Protein AF-A0A929QU30-F1 (afdb_monomer_lite)

Secondary structure (DSSP, 8-state):
-------------HHHHHHHHHHHHHHHHHHHHHHHHHHHHHHHHHHHHHHHHHHHHHHHHHHHHHHTT-HHHHHHHHHH-TTEEEEEEETTEEEEEETTS-EEEEE---

pLDDT: mean 82.34, std 14.05, range [35.5, 94.69]

Sequence (110 aa):
MKWISGHRHPKGSRGQVAMEALVGFLLFGAMMALYLPALHQAYQRLEDSQVASQEWRLFALMVEGWMRQDQDWLSQAKQAHPQILDFACQDQDCWIEFERGSHYHVQATD

Foldseek 3Di:
DDDDPPPDDPPPDPVNVVVVVVVVVVVVVVVCVVVVVVVVVVVVVVVVVVVVVVVVVLQVVLLVCVVVVPPVVNVVSCVVCVQWPDWDDDPQWTWTAGPVGDIDIDRNDD

Structure (mmCIF, N/CA/C/O backbone):
data_AF-A0A929QU30-F1
#
_entry.id   AF-A0A929QU30-F1
#
loop_
_atom_site.group_PDB
_atom_site.id
_atom_site.type_symbol
_atom_site.label_atom_id
_atom_site.label_alt_id
_atom_site.label_comp_id
_atom_site.label_asym_id
_atom_site.label_entity_id
_atom_site.label_seq_id
_atom_site.pdbx_PDB_ins_code
_atom_site.Cartn_x
_atom_site.Cartn_y
_atom_site.Cartn_z
_atom_site.occupancy
_atom_site.B_iso_or_equiv
_atom_site.auth_seq_id
_atom_site.auth_comp_id
_atom_site.auth_asym_id
_atom_site.auth_atom_id
_atom_site.pdbx_PDB_model_num
ATOM 1 N N . MET A 1 1 ? 67.233 -31.271 -42.247 1.00 43.16 1 MET A N 1
ATOM 2 C CA . MET A 1 1 ? 66.310 -30.990 -41.125 1.00 43.16 1 MET A CA 1
ATOM 3 C C . MET A 1 1 ? 66.455 -29.532 -40.719 1.00 43.16 1 MET A C 1
ATOM 5 O O . MET A 1 1 ? 67.532 -29.146 -40.287 1.00 43.16 1 MET A O 1
ATOM 9 N N . LYS A 1 2 ? 65.412 -28.715 -40.895 1.00 35.50 2 LYS A N 1
ATOM 10 C CA . LYS A 1 2 ? 65.356 -27.346 -40.367 1.00 35.50 2 LYS A CA 1
ATOM 11 C C . LYS A 1 2 ? 63.937 -27.122 -39.850 1.00 35.50 2 LYS A C 1
ATOM 13 O O . LYS A 1 2 ? 63.008 -26.973 -40.634 1.00 35.50 2 LYS A O 1
ATOM 18 N N . TRP A 1 3 ? 63.779 -27.201 -38.534 1.00 44.22 3 TRP A N 1
ATOM 19 C CA . TRP A 1 3 ? 62.544 -26.837 -37.852 1.00 44.22 3 TRP A CA 1
ATOM 20 C C . TRP A 1 3 ? 62.460 -25.312 -37.831 1.00 44.22 3 TRP A C 1
ATOM 22 O O . TRP A 1 3 ? 63.294 -24.661 -37.207 1.00 44.22 3 TRP A O 1
ATOM 32 N N . ILE A 1 4 ? 61.480 -24.737 -38.529 1.00 50.28 4 ILE A N 1
ATOM 33 C CA . ILE A 1 4 ? 61.107 -23.330 -38.356 1.00 50.28 4 ILE A CA 1
ATOM 34 C C . ILE A 1 4 ? 59.799 -23.330 -37.574 1.00 50.28 4 ILE A C 1
ATOM 36 O O . ILE A 1 4 ? 58.706 -23.390 -38.132 1.00 50.28 4 ILE A O 1
ATOM 40 N N . SER A 1 5 ? 59.941 -23.303 -36.250 1.00 52.59 5 SER A N 1
ATOM 41 C CA . SER A 1 5 ? 58.872 -22.950 -35.322 1.00 52.59 5 SER A CA 1
ATOM 42 C C . SER A 1 5 ? 58.577 -21.457 -35.477 1.00 52.59 5 SER A C 1
ATOM 44 O O . SER A 1 5 ? 59.153 -20.613 -34.792 1.00 52.59 5 SER A O 1
ATOM 46 N N . GLY A 1 6 ? 57.6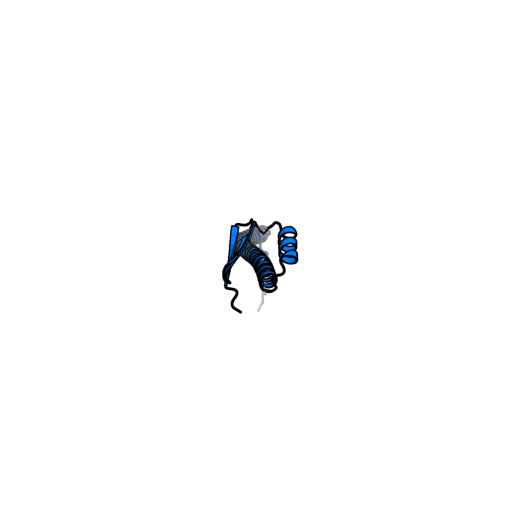99 -21.125 -36.418 1.00 41.72 6 GLY A N 1
ATOM 47 C CA . GLY A 1 6 ? 57.054 -19.822 -36.478 1.00 41.72 6 GLY A CA 1
ATOM 48 C C . GLY A 1 6 ? 55.810 -19.836 -35.600 1.00 41.72 6 GLY A C 1
ATOM 49 O O . GLY A 1 6 ? 54.718 -20.114 -36.092 1.00 41.72 6 GLY A O 1
ATOM 50 N N . HIS A 1 7 ? 55.965 -19.537 -34.308 1.00 49.47 7 HIS A N 1
ATOM 51 C CA . HIS A 1 7 ? 54.835 -19.168 -33.458 1.00 49.47 7 HIS A CA 1
ATOM 52 C C . HIS A 1 7 ? 54.168 -17.925 -34.060 1.00 49.47 7 HIS A C 1
ATOM 54 O O . HIS A 1 7 ? 54.679 -16.809 -33.964 1.00 49.47 7 HIS A O 1
ATOM 60 N N . ARG A 1 8 ? 53.019 -18.120 -34.715 1.00 49.12 8 ARG A N 1
ATOM 61 C CA . ARG A 1 8 ? 52.118 -17.026 -35.075 1.00 49.12 8 ARG A CA 1
ATOM 62 C C . ARG A 1 8 ? 51.562 -16.434 -33.784 1.00 49.12 8 ARG A C 1
ATOM 64 O O . ARG A 1 8 ? 50.638 -16.988 -33.201 1.00 49.12 8 ARG A O 1
ATOM 71 N N . HIS A 1 9 ? 52.091 -15.291 -33.369 1.00 54.94 9 HIS A N 1
ATOM 72 C CA . HIS A 1 9 ? 51.307 -14.344 -32.587 1.00 54.94 9 HIS A CA 1
ATOM 73 C C . HIS A 1 9 ? 50.325 -13.658 -33.546 1.00 54.94 9 HIS A C 1
ATOM 75 O O . HIS A 1 9 ? 50.788 -12.951 -34.448 1.00 54.94 9 HIS A O 1
ATOM 81 N N . PRO A 1 10 ? 48.997 -13.808 -33.397 1.00 50.53 10 PRO A N 1
ATOM 82 C CA . PRO A 1 10 ? 48.088 -12.914 -34.083 1.00 50.53 10 PRO A CA 1
ATOM 83 C C . PRO A 1 10 ? 48.182 -11.563 -33.367 1.00 50.53 10 PRO A C 1
ATOM 85 O O . PRO A 1 10 ? 47.591 -11.347 -32.313 1.00 50.53 10 PRO A O 1
ATOM 88 N N . LYS A 1 11 ? 48.971 -10.641 -33.923 1.00 51.09 11 LYS A N 1
ATOM 89 C CA . LYS A 1 11 ? 48.807 -9.215 -33.635 1.00 51.09 11 LYS A CA 1
ATOM 90 C C . LYS A 1 11 ? 47.514 -8.789 -34.324 1.00 51.09 11 LYS A C 1
ATOM 92 O O . LYS A 1 11 ? 47.546 -8.384 -35.483 1.00 51.09 11 LYS A O 1
ATOM 97 N N . GLY A 1 12 ? 46.384 -8.937 -33.633 1.00 53.50 12 GLY A N 1
ATOM 98 C CA . GLY A 1 12 ? 45.148 -8.267 -34.028 1.00 53.50 12 GLY A CA 1
ATOM 99 C C . GLY A 1 12 ? 45.459 -6.784 -34.210 1.00 53.50 12 GLY A C 1
ATOM 100 O O . GLY A 1 12 ? 46.092 -6.167 -33.348 1.00 53.50 12 GLY A O 1
ATOM 101 N N . SER A 1 13 ? 45.131 -6.228 -35.377 1.00 64.06 13 SER A N 1
ATOM 102 C CA . SER A 1 13 ? 45.407 -4.818 -35.648 1.00 64.06 13 SER A CA 1
ATOM 103 C C . SER A 1 13 ? 44.672 -3.961 -34.610 1.00 64.06 13 SER A C 1
ATOM 105 O O . SER A 1 13 ? 43.602 -4.344 -34.138 1.00 64.06 13 SER A O 1
ATOM 107 N N . ARG A 1 14 ? 45.213 -2.795 -34.231 1.00 61.25 14 ARG A N 1
ATOM 108 C CA . ARG A 1 14 ? 44.554 -1.885 -33.269 1.00 61.25 14 ARG A CA 1
ATOM 109 C C . ARG A 1 14 ? 43.082 -1.601 -33.623 1.00 61.25 14 ARG A C 1
ATOM 111 O O . ARG A 1 14 ? 42.278 -1.411 -32.719 1.00 61.25 14 ARG A O 1
ATOM 118 N N . GLY A 1 15 ? 42.730 -1.620 -34.912 1.00 63.66 15 GLY A N 1
ATOM 119 C CA . GLY A 1 15 ? 41.349 -1.481 -35.382 1.00 63.66 15 GLY A CA 1
ATOM 120 C C . GLY A 1 15 ? 40.455 -2.683 -35.061 1.00 63.66 15 GLY A C 1
ATOM 121 O O . GLY A 1 15 ? 39.281 -2.504 -34.768 1.00 63.66 15 GLY A O 1
ATOM 122 N N . GLN A 1 16 ? 41.010 -3.893 -35.037 1.00 70.69 16 GLN A N 1
ATOM 123 C CA . GLN A 1 16 ? 40.286 -5.117 -34.693 1.00 70.69 16 GLN A CA 1
ATOM 124 C C . GLN A 1 16 ? 39.968 -5.175 -33.192 1.00 70.69 16 GLN A C 1
ATOM 126 O O . GLN A 1 16 ? 38.837 -5.463 -32.821 1.00 70.69 16 GLN A O 1
ATOM 131 N N . VAL A 1 17 ? 40.920 -4.769 -32.343 1.00 74.38 17 VAL A N 1
ATOM 132 C CA . VAL A 1 17 ? 40.708 -4.633 -30.888 1.00 74.38 17 VAL A CA 1
ATOM 133 C C . VAL A 1 17 ? 39.678 -3.541 -30.574 1.00 74.38 17 VAL A C 1
ATOM 135 O O . VAL A 1 17 ? 38.808 -3.730 -29.728 1.00 74.38 17 VAL A O 1
ATOM 138 N N . ALA A 1 18 ? 39.741 -2.401 -31.273 1.00 77.00 18 ALA A N 1
ATOM 139 C CA . ALA A 1 18 ? 38.761 -1.328 -31.113 1.00 77.00 18 ALA A CA 1
ATOM 140 C C . ALA A 1 18 ? 37.352 -1.773 -31.533 1.00 77.00 18 ALA A C 1
ATOM 142 O O . ALA A 1 18 ? 36.380 -1.437 -30.862 1.00 77.00 18 ALA A O 1
ATOM 143 N N . MET A 1 19 ? 37.241 -2.557 -32.609 1.00 81.00 19 MET A N 1
ATOM 144 C CA . MET A 1 19 ? 35.963 -3.081 -33.084 1.00 81.00 19 MET A CA 1
ATOM 145 C C . MET A 1 19 ? 35.389 -4.145 -32.141 1.00 81.00 19 MET A C 1
ATOM 147 O O . MET A 1 19 ? 34.205 -4.083 -31.826 1.00 81.00 19 MET A O 1
ATOM 151 N N . GLU A 1 20 ? 36.213 -5.056 -31.618 1.00 78.75 20 GLU A N 1
ATOM 152 C CA . GLU A 1 20 ? 35.799 -6.022 -30.589 1.00 78.75 20 GLU A CA 1
ATOM 153 C C . GLU A 1 20 ? 35.307 -5.331 -29.312 1.00 78.75 20 GLU A C 1
ATOM 155 O O . GLU A 1 20 ? 34.267 -5.708 -28.775 1.00 78.75 20 GLU A O 1
ATOM 160 N N . ALA A 1 21 ? 35.990 -4.276 -28.857 1.00 84.19 21 ALA A N 1
ATOM 161 C CA . ALA A 1 21 ? 35.557 -3.500 -27.695 1.00 84.19 21 ALA A CA 1
ATOM 162 C C . ALA A 1 21 ? 34.213 -2.790 -27.934 1.00 84.19 21 ALA A C 1
ATOM 164 O O . ALA A 1 21 ? 33.366 -2.754 -27.043 1.00 84.19 21 ALA A O 1
ATOM 165 N N . LEU A 1 22 ? 33.991 -2.261 -29.141 1.00 88.44 22 LEU A N 1
ATOM 166 C CA . LEU A 1 22 ? 32.746 -1.586 -29.520 1.00 88.44 22 LEU A CA 1
ATOM 167 C C . LEU A 1 22 ? 31.576 -2.574 -29.592 1.00 88.44 22 LEU A C 1
ATOM 169 O O . LEU A 1 22 ? 30.507 -2.308 -29.049 1.00 88.44 22 LEU A O 1
ATOM 173 N N . VAL A 1 23 ? 31.798 -3.743 -30.196 1.00 88.12 23 VAL A N 1
ATOM 174 C CA . VAL A 1 23 ? 30.815 -4.835 -30.230 1.00 88.12 23 VAL A CA 1
ATOM 175 C C . VAL A 1 23 ? 30.513 -5.327 -28.813 1.00 88.12 23 VAL A C 1
ATOM 177 O O . VAL A 1 23 ? 29.346 -5.470 -28.457 1.00 88.12 23 VAL A O 1
ATOM 180 N N . GLY A 1 24 ? 31.537 -5.512 -27.974 1.00 84.44 24 GLY A N 1
ATOM 181 C CA . GLY A 1 24 ? 31.370 -5.886 -26.570 1.00 84.44 24 GLY A CA 1
ATOM 182 C C . GLY A 1 24 ? 30.572 -4.853 -25.769 1.00 84.44 24 GLY A C 1
ATOM 183 O O . GLY A 1 24 ? 29.671 -5.224 -25.021 1.00 84.44 24 GLY A O 1
ATOM 184 N N . PHE A 1 25 ? 30.834 -3.560 -25.974 1.00 89.12 25 PHE A N 1
ATOM 185 C CA . PHE A 1 25 ? 30.092 -2.477 -25.327 1.00 89.12 25 PHE A CA 1
ATOM 186 C C . PHE A 1 25 ? 28.624 -2.435 -25.769 1.00 89.12 25 PHE A C 1
ATOM 188 O O . PHE A 1 25 ? 27.737 -2.282 -24.932 1.00 89.12 25 PHE A O 1
ATOM 195 N N . LEU A 1 26 ? 28.351 -2.624 -27.063 1.00 89.31 26 LEU A N 1
ATOM 196 C CA . LEU A 1 26 ? 26.985 -2.674 -27.591 1.00 89.31 26 LEU A CA 1
ATOM 197 C C . LEU A 1 26 ? 26.210 -3.883 -27.058 1.00 89.31 26 LEU A C 1
ATOM 199 O O . LEU A 1 26 ? 25.059 -3.735 -26.654 1.00 89.31 26 LEU A O 1
ATOM 203 N N . LEU A 1 27 ? 26.840 -5.060 -27.005 1.00 88.12 27 LEU A N 1
ATOM 204 C CA . LEU A 1 27 ? 26.231 -6.265 -26.437 1.00 88.12 27 LEU A CA 1
ATOM 205 C C . LEU A 1 27 ? 25.959 -6.102 -24.939 1.00 88.12 27 LEU A C 1
ATOM 207 O O . LEU A 1 27 ? 24.871 -6.434 -24.476 1.00 88.12 27 LEU A O 1
ATOM 211 N N . PHE A 1 28 ? 26.908 -5.539 -24.191 1.00 85.88 28 PHE A N 1
ATOM 212 C CA . PHE A 1 28 ? 26.726 -5.254 -22.771 1.00 85.88 28 PHE A CA 1
ATOM 213 C C . PHE A 1 28 ? 25.605 -4.233 -22.532 1.00 85.88 28 PHE A C 1
ATOM 215 O O . PHE A 1 28 ? 24.738 -4.455 -21.688 1.00 85.88 28 PHE A O 1
ATOM 222 N N . GLY A 1 29 ? 25.570 -3.152 -23.315 1.00 86.69 29 GLY A N 1
ATOM 223 C CA . GLY A 1 29 ? 24.499 -2.159 -23.272 1.00 86.69 29 GLY A CA 1
ATOM 224 C C . GLY A 1 29 ? 23.131 -2.767 -23.582 1.00 86.69 29 GLY A C 1
ATOM 225 O O . GLY A 1 29 ? 22.172 -2.500 -22.864 1.00 86.69 29 GLY A O 1
ATOM 226 N N . ALA A 1 30 ? 23.046 -3.647 -24.584 1.00 84.75 30 ALA A N 1
ATOM 227 C CA . ALA A 1 30 ? 21.818 -4.365 -24.921 1.00 84.75 30 ALA A CA 1
ATOM 228 C C . ALA A 1 30 ? 21.373 -5.318 -23.798 1.00 84.75 30 ALA A C 1
ATOM 230 O O . ALA A 1 30 ? 20.195 -5.345 -23.445 1.00 84.75 30 ALA A O 1
ATOM 231 N N . MET A 1 31 ? 22.304 -6.055 -23.184 1.00 84.88 31 MET A N 1
ATOM 232 C CA . MET A 1 31 ? 22.003 -6.909 -22.030 1.00 84.88 31 MET A CA 1
ATOM 233 C C . MET A 1 31 ? 21.492 -6.095 -20.839 1.00 84.88 31 MET A C 1
ATOM 235 O O . MET A 1 31 ? 20.494 -6.467 -20.227 1.00 84.88 31 MET A O 1
ATOM 239 N N . MET A 1 32 ? 22.134 -4.967 -20.529 1.00 84.88 32 MET A N 1
ATOM 240 C CA . MET A 1 32 ? 21.690 -4.075 -19.457 1.00 84.88 32 MET A CA 1
ATOM 241 C C . MET A 1 32 ? 20.321 -3.465 -19.757 1.00 84.88 32 MET A C 1
ATOM 243 O O . MET A 1 32 ? 19.470 -3.451 -18.873 1.00 84.88 32 MET A O 1
ATOM 247 N N . ALA A 1 33 ? 20.066 -3.039 -20.997 1.00 82.44 33 ALA A N 1
ATOM 248 C CA . ALA A 1 33 ? 18.774 -2.491 -21.408 1.00 82.44 33 ALA A CA 1
ATOM 249 C C . ALA A 1 33 ? 17.619 -3.496 -21.259 1.00 82.44 33 ALA A C 1
ATOM 251 O O . ALA A 1 33 ? 16.494 -3.089 -20.988 1.00 82.44 33 ALA A O 1
ATOM 252 N N . LEU A 1 34 ? 17.891 -4.797 -21.397 1.00 79.88 34 LEU A N 1
ATOM 253 C CA . LEU A 1 34 ? 16.903 -5.856 -21.174 1.00 79.88 34 LEU A CA 1
ATOM 254 C C . LEU A 1 34 ? 16.769 -6.236 -19.691 1.00 79.88 34 LEU A C 1
ATOM 256 O O . LEU A 1 34 ? 15.671 -6.534 -19.227 1.00 79.88 34 LEU A O 1
ATOM 260 N N . TYR A 1 35 ? 17.870 -6.222 -18.937 1.00 78.88 35 TYR A N 1
ATOM 261 C CA . TYR A 1 35 ? 17.895 -6.684 -17.547 1.00 78.88 35 TYR A CA 1
ATOM 262 C C . TYR A 1 35 ? 17.407 -5.630 -16.542 1.00 78.88 35 TYR A C 1
ATOM 264 O O . TYR A 1 35 ? 16.671 -5.951 -15.610 1.00 78.88 35 TYR A O 1
ATOM 272 N N . LEU A 1 36 ? 17.775 -4.362 -16.742 1.00 80.12 36 LEU A N 1
ATOM 273 C CA . LEU A 1 36 ? 17.385 -3.243 -15.879 1.00 80.12 36 LEU A CA 1
ATOM 274 C C . LEU A 1 36 ? 15.865 -3.098 -15.696 1.00 80.12 36 LEU A C 1
ATOM 276 O O . LEU A 1 36 ? 15.443 -2.990 -14.546 1.00 80.12 36 LEU A O 1
ATOM 280 N N . PRO A 1 37 ? 15.020 -3.125 -16.747 1.00 80.69 37 PRO A N 1
ATOM 281 C CA . PRO A 1 37 ? 13.575 -3.008 -16.560 1.00 80.69 37 PRO A CA 1
ATOM 282 C C . PRO A 1 37 ? 12.985 -4.191 -15.785 1.00 80.69 37 PRO A C 1
ATOM 284 O O . PRO A 1 37 ? 12.114 -3.983 -14.945 1.00 80.69 37 PRO A O 1
ATOM 287 N N . ALA A 1 38 ? 13.482 -5.415 -15.995 1.00 77.38 38 ALA A N 1
ATOM 288 C CA . ALA A 1 38 ? 13.039 -6.582 -15.228 1.00 77.38 38 ALA A CA 1
ATOM 289 C C . ALA A 1 38 ? 13.420 -6.466 -13.742 1.00 77.38 38 ALA A C 1
ATOM 291 O O . ALA A 1 38 ? 12.614 -6.770 -12.862 1.00 77.38 38 ALA A O 1
ATOM 292 N N . LEU A 1 39 ? 14.629 -5.974 -13.457 1.00 77.94 39 LEU A N 1
ATOM 293 C CA . LEU A 1 39 ? 15.092 -5.742 -12.092 1.00 77.94 39 LEU A CA 1
ATOM 294 C C . LEU A 1 39 ? 14.318 -4.603 -11.416 1.00 77.94 39 LEU A C 1
ATOM 296 O O . LEU A 1 39 ? 13.955 -4.719 -10.249 1.00 77.94 39 LEU A O 1
ATOM 300 N N . HIS A 1 40 ? 13.999 -3.541 -12.157 1.00 83.69 40 HIS A N 1
ATOM 301 C CA . HIS A 1 40 ? 13.172 -2.444 -11.665 1.00 83.69 40 HIS A CA 1
ATOM 302 C C . HIS A 1 40 ? 11.754 -2.910 -11.318 1.00 83.69 40 HIS A C 1
ATOM 304 O O . HIS A 1 40 ? 11.265 -2.612 -10.235 1.00 83.69 40 HIS A O 1
ATOM 310 N N . GLN A 1 41 ? 11.127 -3.718 -12.177 1.00 82.62 41 GLN A N 1
ATOM 311 C CA . GLN A 1 41 ? 9.815 -4.307 -11.892 1.00 82.62 41 GLN A CA 1
ATOM 312 C C . GLN A 1 41 ? 9.844 -5.220 -10.664 1.00 82.62 41 GLN A C 1
ATOM 314 O O . GLN A 1 41 ? 8.921 -5.194 -9.853 1.00 82.62 41 GLN A O 1
ATOM 319 N N . ALA A 1 42 ? 10.890 -6.036 -10.512 1.00 80.19 42 ALA A N 1
ATOM 320 C CA . ALA A 1 42 ? 11.045 -6.887 -9.337 1.00 80.19 42 ALA A CA 1
ATOM 321 C C . ALA A 1 42 ? 11.188 -6.053 -8.056 1.00 80.19 42 ALA A C 1
ATOM 323 O O . ALA A 1 42 ? 10.574 -6.383 -7.045 1.00 80.19 42 ALA A O 1
ATOM 324 N N . TYR A 1 43 ? 11.948 -4.957 -8.118 1.00 84.31 43 TYR A N 1
ATOM 325 C CA . TYR A 1 43 ? 12.102 -4.029 -7.004 1.00 84.31 43 TYR A CA 1
ATOM 326 C C . TYR A 1 43 ? 10.778 -3.352 -6.636 1.00 84.31 43 TYR A C 1
ATOM 328 O O . TYR A 1 43 ? 10.388 -3.394 -5.475 1.00 84.31 43 TYR A O 1
ATOM 336 N N . GLN A 1 44 ? 10.047 -2.826 -7.624 1.00 82.62 44 GLN A N 1
ATOM 337 C CA . GLN A 1 44 ? 8.728 -2.215 -7.416 1.00 82.62 44 GLN A CA 1
ATOM 338 C C . GLN A 1 44 ? 7.747 -3.184 -6.753 1.00 82.62 44 GLN A C 1
ATOM 340 O O . GLN A 1 44 ? 7.116 -2.840 -5.762 1.00 82.62 44 GLN A O 1
ATOM 345 N N . ARG A 1 45 ? 7.679 -4.434 -7.230 1.00 80.50 45 ARG A N 1
ATOM 346 C CA . ARG A 1 45 ? 6.836 -5.466 -6.603 1.00 80.50 45 ARG A CA 1
ATOM 347 C C . ARG A 1 45 ? 7.223 -5.731 -5.153 1.00 80.50 45 ARG A C 1
ATOM 349 O O . ARG A 1 45 ? 6.355 -6.011 -4.330 1.00 80.50 45 ARG A O 1
ATOM 356 N N . LEU A 1 46 ? 8.518 -5.689 -4.848 1.00 85.25 46 LEU A N 1
ATOM 357 C CA . LEU A 1 46 ? 9.010 -5.894 -3.493 1.00 85.25 46 LEU A CA 1
ATOM 358 C C . LEU A 1 46 ? 8.609 -4.726 -2.587 1.00 85.25 46 LEU A C 1
ATOM 360 O O . LEU A 1 46 ? 8.120 -4.952 -1.485 1.00 85.25 46 LEU A O 1
ATOM 364 N N . GLU A 1 47 ? 8.768 -3.496 -3.063 1.00 86.62 47 GLU A N 1
ATOM 365 C CA . GLU A 1 47 ? 8.356 -2.284 -2.355 1.00 86.62 47 GLU A CA 1
ATOM 366 C C . GLU A 1 47 ? 6.841 -2.275 -2.104 1.00 86.62 47 GLU A C 1
ATOM 368 O O . GLU A 1 47 ? 6.409 -2.124 -0.961 1.00 86.62 47 GLU A O 1
ATOM 373 N N . ASP A 1 48 ? 6.036 -2.595 -3.120 1.00 87.44 48 ASP A N 1
ATOM 374 C CA . ASP A 1 48 ? 4.586 -2.750 -2.981 1.00 87.44 48 ASP A CA 1
ATOM 375 C C . ASP A 1 48 ? 4.209 -3.822 -1.955 1.00 87.44 48 ASP A C 1
ATOM 377 O O . ASP A 1 48 ? 3.296 -3.620 -1.152 1.00 87.44 48 ASP A O 1
ATOM 381 N N . SER A 1 49 ? 4.932 -4.947 -1.938 1.00 84.69 49 SER A N 1
ATOM 382 C CA . SER A 1 49 ? 4.709 -6.009 -0.953 1.00 84.69 49 SER A CA 1
ATOM 383 C C . SER A 1 49 ? 5.068 -5.579 0.471 1.00 84.69 49 SER A C 1
ATOM 385 O O . SER A 1 49 ? 4.390 -5.974 1.419 1.00 84.69 49 SER A O 1
ATOM 387 N N . GLN A 1 50 ? 6.098 -4.743 0.637 1.00 89.12 50 GLN A N 1
ATOM 388 C CA . GLN A 1 50 ? 6.473 -4.204 1.942 1.00 89.12 50 GLN A CA 1
ATOM 389 C C . GLN A 1 50 ? 5.418 -3.229 2.456 1.00 89.12 50 GLN A C 1
ATOM 391 O O . GLN A 1 50 ? 5.029 -3.326 3.618 1.00 89.12 50 GLN A O 1
ATOM 396 N N . VAL A 1 51 ? 4.917 -2.340 1.595 1.00 90.00 51 VAL A N 1
ATOM 397 C CA . VAL A 1 51 ? 3.829 -1.415 1.941 1.00 90.00 51 VAL A CA 1
ATOM 398 C C . VAL A 1 51 ? 2.573 -2.195 2.321 1.00 90.00 51 VAL A C 1
ATOM 400 O O . VAL A 1 51 ? 2.034 -1.986 3.405 1.00 90.00 51 VAL A O 1
ATOM 403 N N . ALA A 1 52 ? 2.163 -3.166 1.500 1.00 88.75 52 ALA A N 1
ATOM 404 C CA . ALA A 1 52 ? 1.013 -4.016 1.802 1.00 88.75 52 ALA A CA 1
ATOM 405 C C . ALA A 1 52 ? 1.193 -4.779 3.127 1.00 88.75 52 ALA A C 1
ATOM 407 O O . ALA A 1 52 ? 0.261 -4.883 3.918 1.00 88.75 52 ALA A O 1
ATOM 408 N N . SER A 1 53 ? 2.400 -5.275 3.419 1.00 89.94 53 SER A N 1
ATOM 409 C CA . SER A 1 53 ? 2.693 -5.931 4.697 1.00 89.94 53 SER A CA 1
ATOM 410 C C . SER A 1 53 ? 2.566 -4.983 5.893 1.00 89.94 53 SER A C 1
ATOM 412 O O . SER A 1 53 ? 2.125 -5.420 6.958 1.00 89.94 53 SER A O 1
ATOM 414 N N . GLN A 1 54 ? 2.960 -3.716 5.751 1.00 91.00 54 GLN A N 1
ATOM 415 C CA . GLN A 1 54 ? 2.807 -2.712 6.805 1.00 91.00 54 GLN A CA 1
ATOM 416 C C . GLN A 1 54 ? 1.334 -2.344 7.016 1.00 91.00 54 GLN A C 1
ATOM 418 O O . GLN A 1 54 ? 0.889 -2.292 8.162 1.00 91.00 54 GLN A O 1
ATOM 423 N N . GLU A 1 55 ? 0.577 -2.160 5.932 1.00 93.38 55 GLU A N 1
ATOM 424 C CA . GLU A 1 55 ? -0.872 -1.920 5.967 1.00 93.38 55 GLU A CA 1
ATOM 425 C C . GLU A 1 55 ? -1.609 -3.076 6.662 1.00 93.38 55 GLU A C 1
ATOM 427 O O . GLU A 1 55 ? -2.374 -2.845 7.597 1.00 93.38 55 GLU A O 1
ATOM 432 N N . TRP A 1 56 ? -1.301 -4.325 6.296 1.00 92.00 56 TRP A N 1
ATOM 433 C CA . TRP A 1 56 ? -1.856 -5.518 6.943 1.00 92.00 56 TRP A CA 1
ATOM 434 C C . TRP A 1 56 ? -1.532 -5.594 8.432 1.00 92.00 56 TRP A C 1
ATOM 436 O O . TRP A 1 56 ? -2.389 -5.945 9.242 1.00 92.00 56 TRP A O 1
ATOM 446 N N . ARG A 1 57 ? -0.295 -5.262 8.813 1.00 92.25 57 ARG A N 1
ATOM 447 C CA . ARG A 1 57 ? 0.111 -5.259 10.219 1.00 92.25 57 ARG A CA 1
ATOM 448 C C . ARG A 1 57 ? -0.646 -4.202 11.015 1.00 92.25 57 ARG A C 1
ATOM 450 O O . ARG A 1 57 ? -1.044 -4.472 12.144 1.00 92.25 57 ARG A O 1
ATOM 457 N N . LEU A 1 58 ? -0.842 -3.019 10.440 1.00 93.12 58 LEU A N 1
ATOM 458 C CA . LEU A 1 58 ? -1.630 -1.969 11.071 1.00 93.12 58 LEU A CA 1
ATOM 459 C C . LEU A 1 58 ? -3.093 -2.388 11.206 1.00 93.12 58 LEU A C 1
ATOM 461 O O . LEU A 1 58 ? -3.672 -2.220 12.273 1.00 93.12 58 LEU A O 1
ATOM 465 N N . PHE A 1 59 ? -3.662 -2.997 10.168 1.00 94.56 59 PHE A N 1
ATOM 466 C CA . PHE A 1 59 ? -5.023 -3.506 10.219 1.00 94.56 59 PHE A CA 1
ATOM 467 C C . PHE A 1 59 ? -5.207 -4.547 11.325 1.00 94.56 59 PHE A C 1
ATOM 469 O O . PHE A 1 59 ? -6.129 -4.425 12.125 1.00 94.56 59 PHE A O 1
ATOM 476 N N . ALA A 1 60 ? -4.289 -5.510 11.439 1.00 92.44 60 ALA A N 1
ATOM 477 C CA . ALA A 1 60 ? -4.314 -6.500 12.512 1.00 92.44 60 ALA A CA 1
ATOM 478 C C . ALA A 1 60 ? -4.282 -5.844 13.904 1.00 92.44 60 ALA A C 1
ATOM 480 O O . ALA A 1 60 ? -5.066 -6.217 14.773 1.00 92.44 60 ALA A O 1
ATOM 481 N N . LEU A 1 61 ? -3.442 -4.821 14.103 1.00 92.44 61 LEU A N 1
ATOM 482 C CA . LEU A 1 61 ? -3.403 -4.062 15.357 1.00 92.44 61 LEU A CA 1
ATOM 483 C C . LEU A 1 61 ? -4.733 -3.345 15.639 1.00 92.44 61 LEU A C 1
ATOM 485 O O . LEU A 1 61 ? -5.200 -3.363 16.775 1.00 92.44 61 LEU A O 1
ATOM 489 N N . MET A 1 62 ? -5.351 -2.738 14.622 1.00 93.44 62 MET A N 1
ATOM 490 C CA . MET A 1 62 ? -6.660 -2.086 14.752 1.00 93.44 62 MET A CA 1
ATOM 491 C C . MET A 1 62 ? -7.750 -3.094 15.138 1.00 93.44 62 MET A C 1
ATOM 493 O O . MET A 1 62 ? -8.528 -2.841 16.055 1.00 93.44 62 MET A O 1
ATOM 497 N N . VAL A 1 63 ? -7.774 -4.268 14.503 1.00 92.56 63 VAL A N 1
ATOM 498 C CA . VAL A 1 63 ? -8.717 -5.344 14.842 1.00 92.56 63 VAL A CA 1
ATOM 499 C C . VAL A 1 63 ? -8.486 -5.849 16.267 1.00 92.56 63 VAL A C 1
ATOM 501 O O . VAL A 1 63 ? -9.443 -5.963 17.027 1.00 92.56 63 VAL A O 1
ATOM 504 N N . GLU A 1 64 ? -7.237 -6.073 16.684 1.00 91.25 64 GLU A N 1
ATOM 505 C CA . GLU A 1 64 ? -6.921 -6.450 18.069 1.00 91.25 64 GLU A CA 1
ATOM 506 C C . GLU A 1 64 ? -7.390 -5.397 19.084 1.00 91.25 64 GLU A C 1
ATOM 508 O O . GLU A 1 64 ? -7.932 -5.748 20.134 1.00 91.25 64 GLU A O 1
ATOM 513 N N . GLY A 1 65 ? -7.194 -4.109 18.786 1.00 90.56 65 GLY A N 1
ATOM 514 C CA . GLY A 1 65 ? -7.682 -3.009 19.619 1.00 90.56 65 GLY A CA 1
ATOM 515 C C . GLY A 1 65 ? -9.206 -3.004 19.740 1.00 90.56 65 GLY A C 1
ATOM 516 O O . GLY A 1 65 ? -9.740 -2.833 20.837 1.00 90.56 65 GLY A O 1
ATOM 517 N N . TRP A 1 66 ? -9.904 -3.281 18.636 1.00 90.81 66 TRP A N 1
ATOM 518 C CA . TRP A 1 66 ? -11.357 -3.440 18.625 1.00 90.81 66 TRP A CA 1
ATOM 519 C C . TRP A 1 66 ? -11.821 -4.656 19.431 1.00 90.81 66 TRP A C 1
ATOM 521 O O . TRP A 1 66 ? -12.726 -4.518 20.254 1.00 90.81 66 TRP A O 1
ATOM 531 N N . MET A 1 67 ? -11.164 -5.811 19.289 1.00 89.06 67 MET A N 1
ATOM 532 C CA . MET A 1 67 ? -11.473 -7.015 20.075 1.00 89.06 67 MET A CA 1
ATOM 533 C C . MET A 1 67 ? -11.271 -6.789 21.580 1.00 89.06 67 MET A C 1
ATOM 535 O O . MET A 1 67 ? -12.040 -7.296 22.394 1.00 89.06 67 MET A O 1
ATOM 539 N N . ARG A 1 68 ? -10.271 -5.985 21.966 1.00 90.94 68 ARG A N 1
ATOM 540 C CA . ARG A 1 68 ? -10.047 -5.563 23.362 1.00 90.94 68 ARG A CA 1
ATOM 541 C C . ARG A 1 68 ? -11.033 -4.495 23.848 1.00 90.94 68 ARG A C 1
ATOM 543 O O . ARG A 1 68 ? -10.993 -4.151 25.025 1.00 90.94 68 ARG A O 1
ATOM 550 N N . GLN A 1 69 ? -11.903 -3.988 22.972 1.00 88.31 69 GLN A N 1
ATOM 551 C CA . GLN A 1 69 ? -12.850 -2.898 23.231 1.00 88.31 69 GLN A CA 1
ATOM 552 C C . GLN A 1 69 ? -12.175 -1.596 23.705 1.00 88.31 69 GLN A C 1
ATOM 554 O O . GLN A 1 69 ? -12.778 -0.801 24.427 1.00 88.31 69 GLN A O 1
ATOM 559 N N . ASP A 1 70 ? -10.934 -1.348 23.275 1.00 91.56 70 ASP A N 1
ATOM 560 C CA . ASP A 1 70 ? -10.153 -0.170 23.665 1.00 91.56 70 ASP A CA 1
ATOM 561 C C . ASP A 1 70 ? -10.362 0.986 22.672 1.00 91.56 70 ASP A C 1
ATOM 563 O O . ASP A 1 70 ? -9.594 1.201 21.729 1.00 91.56 70 ASP A O 1
ATOM 567 N N . GLN A 1 71 ? -11.460 1.720 22.867 1.00 88.81 71 GLN A N 1
ATOM 568 C CA . GLN A 1 71 ? -11.851 2.838 21.999 1.00 88.81 71 GLN A CA 1
ATOM 569 C C . GLN A 1 71 ? -10.861 4.010 22.051 1.00 88.81 71 GLN A C 1
ATOM 571 O O . GLN A 1 71 ? -10.622 4.665 21.032 1.00 88.81 71 GLN A O 1
ATOM 576 N N . ASP A 1 72 ? -10.249 4.258 23.211 1.00 92.06 72 ASP A N 1
ATOM 577 C CA . ASP A 1 72 ? -9.272 5.334 23.369 1.00 92.06 72 ASP A CA 1
ATOM 578 C C . ASP A 1 72 ? -8.014 5.026 22.556 1.00 92.06 72 ASP A C 1
ATOM 580 O O . ASP A 1 72 ? -7.552 5.876 21.787 1.00 92.06 72 ASP A O 1
ATOM 584 N N . TRP A 1 73 ? -7.506 3.793 22.645 1.00 92.88 73 TRP A N 1
ATOM 585 C CA . TRP A 1 73 ? -6.373 3.353 21.839 1.00 92.88 73 TRP A CA 1
ATOM 586 C C . TRP A 1 73 ? -6.683 3.395 20.338 1.00 92.88 73 TRP A C 1
ATOM 588 O O . TRP A 1 73 ? -5.872 3.912 19.570 1.00 92.88 73 TRP A O 1
ATOM 598 N N . LEU A 1 74 ? -7.866 2.934 19.910 1.00 91.19 74 LEU A N 1
ATOM 599 C CA . LEU A 1 74 ? -8.283 2.976 18.501 1.00 91.19 74 LEU A CA 1
ATOM 600 C C . LEU A 1 74 ? -8.309 4.403 17.946 1.00 91.19 74 LEU A C 1
ATOM 602 O O . LEU A 1 74 ? -7.839 4.652 16.833 1.00 91.19 74 LEU A O 1
ATOM 606 N N . SER A 1 75 ? -8.833 5.350 18.727 1.00 90.62 75 SER A N 1
ATOM 607 C CA . SER A 1 75 ? -8.876 6.758 18.332 1.00 90.62 75 SER A CA 1
ATOM 608 C C . SER A 1 75 ? -7.470 7.351 18.172 1.00 90.62 75 SER A C 1
ATOM 610 O O . SER A 1 75 ? -7.203 8.049 17.192 1.00 90.62 75 SER A O 1
ATOM 612 N N . GLN A 1 76 ? -6.547 7.013 19.079 1.00 92.44 76 GLN A N 1
ATOM 613 C CA . GLN A 1 76 ? -5.150 7.446 19.019 1.00 92.44 76 GLN A CA 1
ATOM 614 C C . GLN A 1 76 ? -4.409 6.800 17.848 1.00 92.44 76 GLN A C 1
ATOM 616 O O . GLN A 1 76 ? -3.677 7.486 17.138 1.00 92.44 76 GLN A O 1
ATOM 621 N N . ALA A 1 77 ? -4.627 5.507 17.603 1.00 90.31 77 ALA A N 1
ATOM 622 C CA . ALA A 1 77 ? -4.040 4.788 16.480 1.00 90.31 77 ALA A CA 1
ATOM 623 C C . ALA A 1 77 ? -4.497 5.387 15.140 1.00 90.31 77 ALA A C 1
ATOM 625 O O . ALA A 1 77 ? -3.664 5.649 14.273 1.00 90.31 77 ALA A O 1
ATOM 626 N N . LYS A 1 78 ? -5.790 5.712 14.996 1.00 90.12 78 LYS A N 1
ATOM 627 C CA . LYS A 1 78 ? -6.307 6.388 13.795 1.00 90.12 78 LYS A CA 1
ATOM 628 C C . LYS A 1 78 ? -5.690 7.780 13.602 1.00 90.12 78 LYS A C 1
ATOM 630 O O . LYS A 1 78 ? -5.360 8.146 12.481 1.00 90.12 78 LYS A O 1
ATOM 635 N N . GLN A 1 79 ? -5.475 8.542 14.676 1.00 90.75 79 GLN A N 1
ATOM 636 C CA . GLN A 1 79 ? -4.802 9.849 14.600 1.00 90.75 79 GLN A CA 1
ATOM 637 C C . GLN A 1 79 ? -3.306 9.740 14.270 1.00 90.75 79 GLN A C 1
ATOM 639 O O . GLN A 1 79 ? -2.773 10.578 13.545 1.00 90.75 79 GLN A O 1
ATOM 644 N N . ALA A 1 80 ? -2.625 8.718 14.793 1.00 92.38 80 ALA A N 1
ATOM 645 C CA . ALA A 1 80 ? -1.206 8.473 14.540 1.00 92.38 80 ALA A CA 1
ATOM 646 C C . ALA A 1 80 ? -0.932 7.985 13.108 1.00 92.38 80 ALA A C 1
ATOM 648 O O . ALA A 1 80 ? 0.177 8.156 12.601 1.00 92.38 80 ALA A O 1
ATOM 649 N N . HIS A 1 81 ? -1.938 7.398 12.457 1.00 91.12 81 HIS A N 1
ATOM 650 C CA . HIS A 1 81 ? -1.846 6.835 11.116 1.00 91.12 81 HIS A CA 1
ATOM 651 C C . HIS A 1 81 ? -2.830 7.525 10.158 1.00 91.12 81 HIS A C 1
ATOM 653 O O . HIS A 1 81 ? -3.858 6.943 9.811 1.00 91.12 81 HIS A O 1
ATOM 659 N N . PRO A 1 82 ? -2.506 8.742 9.675 1.00 89.31 82 PRO A N 1
ATOM 660 C CA . PRO A 1 82 ? -3.390 9.519 8.798 1.00 89.31 82 PRO A CA 1
ATOM 661 C C . PRO A 1 82 ? -3.654 8.841 7.448 1.00 89.31 82 PRO A C 1
ATOM 663 O O . PRO A 1 82 ? -4.636 9.151 6.791 1.00 89.31 82 PRO A O 1
ATOM 666 N N . GLN A 1 83 ? -2.814 7.876 7.061 1.00 91.06 83 GLN A N 1
ATOM 667 C CA . GLN A 1 83 ? -3.012 7.035 5.880 1.00 91.06 83 GLN A CA 1
ATOM 668 C C . GLN A 1 83 ? -4.280 6.160 5.932 1.00 91.06 83 GLN A C 1
ATOM 670 O O . GLN A 1 83 ? -4.649 5.590 4.906 1.00 91.06 83 GLN A O 1
ATOM 675 N N . ILE A 1 84 ? -4.912 6.004 7.105 1.00 93.12 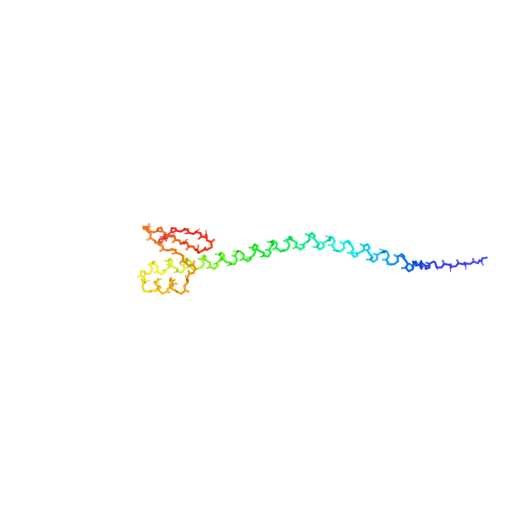84 ILE A N 1
ATOM 676 C CA . ILE A 1 84 ? -6.191 5.303 7.269 1.00 93.12 84 ILE A CA 1
ATOM 677 C C . ILE A 1 84 ? -7.324 6.278 6.932 1.00 93.12 84 ILE A C 1
ATOM 679 O O . ILE A 1 84 ? -7.586 7.217 7.686 1.00 93.12 84 ILE A O 1
ATOM 683 N N . LEU A 1 85 ? -8.042 6.013 5.844 1.00 92.19 85 LEU A N 1
ATOM 684 C CA . LEU A 1 85 ? -9.252 6.750 5.484 1.00 92.19 85 LEU A CA 1
ATOM 685 C C . LEU A 1 85 ? -10.422 6.326 6.367 1.00 92.19 85 LEU A C 1
ATOM 687 O O . LEU A 1 85 ? -11.050 7.152 7.037 1.00 92.19 85 LEU A O 1
ATOM 691 N N . ASP A 1 86 ? -10.681 5.022 6.409 1.00 91.56 86 ASP A N 1
ATOM 692 C CA . ASP A 1 86 ? -11.784 4.468 7.175 1.00 91.56 86 ASP A CA 1
ATOM 693 C C . ASP A 1 86 ? -11.410 3.155 7.855 1.00 91.56 86 ASP A C 1
ATOM 695 O O . ASP A 1 86 ? -10.566 2.401 7.379 1.00 91.56 86 ASP A O 1
ATOM 699 N N . PHE A 1 87 ? -12.024 2.915 9.007 1.00 93.06 87 PHE A N 1
ATOM 700 C CA . PHE A 1 87 ? -11.900 1.677 9.763 1.00 93.06 87 PHE A CA 1
ATOM 701 C C . PHE A 1 87 ? -13.185 1.472 10.552 1.00 93.06 87 PHE A C 1
ATOM 703 O O . PHE A 1 87 ? -13.565 2.331 11.355 1.00 93.06 87 PHE A O 1
ATOM 710 N N . ALA A 1 88 ? -13.813 0.320 10.352 1.00 91.38 88 ALA A N 1
ATOM 711 C CA . ALA A 1 88 ? -15.004 -0.068 11.080 1.00 91.38 88 ALA A CA 1
ATOM 712 C C . ALA A 1 88 ? -15.070 -1.588 11.230 1.00 91.38 88 ALA A C 1
ATOM 714 O O . ALA A 1 88 ? -14.534 -2.345 10.421 1.00 91.38 88 ALA A O 1
ATOM 715 N N . CYS A 1 89 ? -15.740 -2.012 12.296 1.00 90.56 89 CYS A N 1
ATOM 716 C CA . CYS A 1 89 ? -16.055 -3.405 12.555 1.00 90.56 89 CYS A CA 1
ATOM 717 C C . CYS A 1 89 ? -17.547 -3.518 12.876 1.00 90.56 89 CYS A C 1
ATOM 719 O O . CYS A 1 89 ? -18.044 -2.815 13.761 1.00 90.56 89 CYS A O 1
ATOM 721 N N . GLN A 1 90 ? -18.250 -4.401 12.174 1.00 88.62 90 GLN A N 1
ATOM 722 C CA . GLN A 1 90 ? -19.669 -4.688 12.341 1.00 88.62 90 GLN A CA 1
ATOM 723 C C . GLN A 1 90 ? -19.874 -6.199 12.437 1.00 88.62 90 GLN A C 1
ATOM 725 O O . GLN A 1 90 ? -19.501 -6.925 11.528 1.00 88.62 90 GLN A O 1
ATOM 730 N N . ASP A 1 91 ? -20.483 -6.677 13.525 1.00 82.12 91 ASP A N 1
ATOM 731 C CA . ASP A 1 91 ? -20.858 -8.091 13.693 1.00 82.12 91 ASP A CA 1
ATOM 732 C C . ASP A 1 91 ? -19.716 -9.083 13.382 1.00 82.12 91 ASP A C 1
ATOM 734 O O . ASP A 1 91 ? -19.906 -10.055 12.658 1.00 82.12 91 ASP A O 1
ATOM 738 N N . GLN A 1 92 ? -18.524 -8.822 13.943 1.00 83.75 92 GLN A N 1
ATOM 739 C CA . GLN A 1 92 ? -17.263 -9.557 13.713 1.00 83.75 92 GLN A CA 1
ATOM 740 C C . GLN A 1 92 ? -16.624 -9.353 12.340 1.00 83.75 92 GLN A C 1
ATOM 742 O O . GLN A 1 92 ? -15.536 -9.863 12.096 1.00 83.75 92 GLN A O 1
ATOM 747 N N . ASP A 1 93 ? -17.246 -8.598 11.451 1.00 91.06 93 ASP A N 1
ATOM 748 C CA . ASP A 1 93 ? -16.659 -8.245 10.177 1.00 91.06 93 ASP A CA 1
ATOM 749 C C . ASP A 1 93 ? -15.937 -6.898 10.273 1.00 91.06 93 ASP A C 1
ATOM 751 O O . ASP A 1 93 ? -16.563 -5.872 10.532 1.00 91.06 93 ASP A O 1
ATOM 755 N N . CYS A 1 94 ? -14.618 -6.897 10.108 1.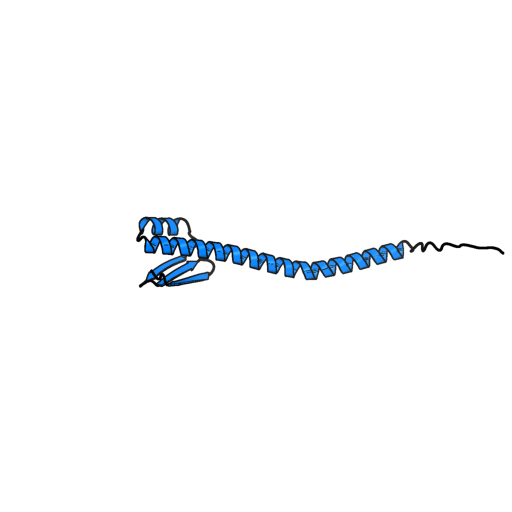00 92.94 94 CYS A N 1
ATOM 756 C CA . CYS A 1 94 ? -13.788 -5.704 10.166 1.00 92.94 94 CYS A CA 1
ATOM 757 C C . CYS A 1 94 ? -13.262 -5.355 8.779 1.00 92.94 94 CYS A C 1
ATOM 759 O O . CYS A 1 94 ? -12.783 -6.218 8.039 1.00 92.94 94 CYS A O 1
ATOM 761 N N . TRP A 1 95 ? -13.252 -4.066 8.459 1.00 94.31 95 TRP A N 1
ATOM 762 C CA . TRP A 1 95 ? -12.639 -3.547 7.244 1.00 94.31 95 TRP A CA 1
ATOM 763 C C . TRP A 1 95 ? -11.848 -2.269 7.506 1.00 94.31 95 TRP A C 1
ATOM 765 O O . TRP A 1 95 ? -12.073 -1.543 8.479 1.00 94.31 95 TRP A O 1
ATOM 775 N N . ILE A 1 96 ? -10.889 -2.012 6.622 1.00 94.44 96 ILE A N 1
ATOM 776 C CA . ILE A 1 96 ? -10.051 -0.817 6.639 1.00 94.44 96 ILE A CA 1
ATOM 777 C C . ILE A 1 96 ? -9.798 -0.339 5.211 1.00 94.44 96 ILE A C 1
ATOM 779 O O . ILE A 1 96 ? -9.561 -1.140 4.300 1.00 94.44 96 ILE A O 1
ATOM 783 N N . GLU A 1 97 ? -9.809 0.975 5.034 1.00 94.69 97 GLU A N 1
ATOM 784 C CA . GLU A 1 97 ? -9.496 1.645 3.779 1.00 94.69 97 GLU A CA 1
ATOM 785 C C . GLU A 1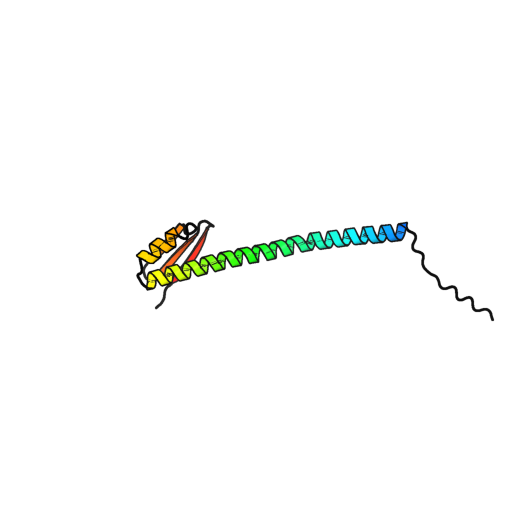 97 ? -8.317 2.599 3.974 1.00 94.69 97 GLU A C 1
ATOM 787 O O . GLU A 1 97 ? -8.257 3.359 4.945 1.00 94.69 97 GLU A O 1
ATOM 792 N N . PHE A 1 98 ? -7.373 2.558 3.037 1.00 94.31 98 PHE A N 1
ATOM 793 C CA . PHE A 1 98 ? -6.174 3.391 3.033 1.00 94.31 98 PHE A CA 1
ATOM 794 C C . PHE A 1 98 ? -6.208 4.420 1.900 1.00 94.31 98 PHE A C 1
ATOM 796 O O . PHE A 1 98 ? -6.745 4.149 0.829 1.00 94.31 98 PHE A O 1
ATOM 803 N N . GLU A 1 99 ? -5.538 5.564 2.078 1.00 91.19 99 GLU A N 1
ATOM 804 C CA . GLU A 1 99 ? -5.470 6.647 1.073 1.00 91.19 99 GLU A CA 1
ATOM 805 C C . GLU A 1 99 ? -4.963 6.194 -0.305 1.00 91.19 99 GLU A C 1
ATOM 807 O O . GLU A 1 99 ? -5.333 6.756 -1.335 1.00 91.19 99 GLU A O 1
ATOM 812 N N . ARG A 1 100 ? -4.133 5.146 -0.343 1.00 87.25 100 ARG A N 1
ATOM 813 C CA . ARG A 1 100 ? -3.597 4.558 -1.579 1.00 87.25 100 ARG A CA 1
ATOM 814 C C . ARG A 1 100 ? -4.648 3.780 -2.391 1.00 87.25 100 ARG A C 1
ATOM 816 O O . ARG A 1 100 ? -4.354 3.347 -3.503 1.00 87.25 100 ARG A O 1
ATOM 823 N N . GLY A 1 101 ? -5.850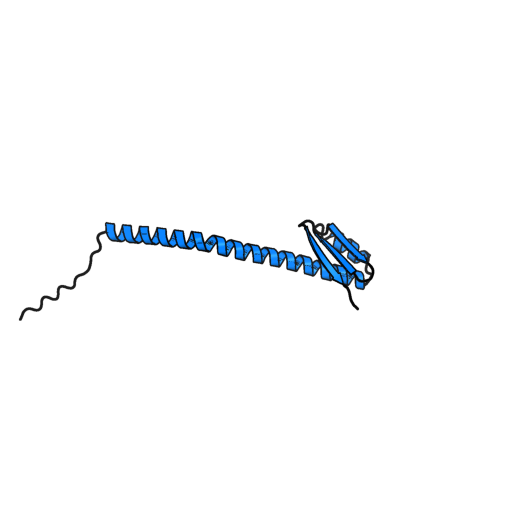 3.586 -1.847 1.00 86.94 101 GLY A N 1
ATOM 824 C CA . GLY A 1 101 ? -6.918 2.771 -2.429 1.00 86.94 101 GLY A CA 1
ATOM 825 C C . GLY A 1 101 ? -6.846 1.289 -2.051 1.00 86.94 101 GLY A C 1
ATOM 826 O O . GLY A 1 101 ? -7.605 0.487 -2.593 1.00 86.94 101 GLY A O 1
ATOM 827 N N . SER A 1 102 ? -5.942 0.902 -1.143 1.00 89.00 102 SER A N 1
ATOM 828 C CA . SER A 1 102 ? -5.933 -0.446 -0.569 1.00 89.00 102 SER A CA 1
ATOM 829 C C . SER A 1 102 ? -7.144 -0.620 0.351 1.00 89.00 102 SER A C 1
ATOM 831 O O . SER A 1 102 ? -7.368 0.206 1.237 1.00 89.00 102 SER A O 1
ATOM 833 N N . HIS A 1 103 ? -7.876 -1.720 0.184 1.00 91.25 103 HIS A N 1
ATOM 834 C CA . HIS A 1 103 ? -9.001 -2.092 1.038 1.00 91.25 103 HIS A CA 1
ATOM 835 C C . HIS A 1 103 ? -8.815 -3.523 1.539 1.00 91.25 103 HIS A C 1
ATOM 837 O O . HIS A 1 103 ? -8.591 -4.438 0.739 1.00 91.25 103 HIS A O 1
ATOM 843 N N . TYR A 1 104 ? -8.919 -3.716 2.852 1.00 92.00 104 TYR A N 1
ATOM 844 C CA . TYR A 1 104 ? -8.786 -5.027 3.482 1.00 92.00 104 TYR A CA 1
ATOM 845 C C . TYR A 1 104 ? -10.003 -5.341 4.335 1.00 92.00 104 TYR A C 1
ATOM 847 O O . TYR A 1 104 ? -10.647 -4.455 4.889 1.00 92.00 104 TYR A O 1
ATOM 855 N N . HIS A 1 105 ? -10.292 -6.631 4.423 1.00 91.88 105 HIS A N 1
ATOM 856 C CA . HIS A 1 105 ? -11.473 -7.190 5.057 1.00 91.88 105 HIS A CA 1
ATOM 857 C C . HIS A 1 105 ? -11.059 -8.466 5.783 1.00 91.88 105 HIS A C 1
ATOM 859 O O . HIS A 1 105 ? -10.335 -9.288 5.212 1.00 91.88 105 HIS A O 1
ATOM 865 N N . VAL A 1 106 ? -11.463 -8.601 7.044 1.00 89.81 106 VAL A N 1
ATOM 866 C CA . VAL A 1 106 ? -11.289 -9.827 7.826 1.00 89.81 106 VAL A CA 1
ATOM 867 C C . VAL A 1 106 ? -12.496 -10.060 8.712 1.00 89.81 106 VAL A C 1
ATOM 869 O O . VAL A 1 106 ? -13.007 -9.149 9.356 1.00 89.81 106 VAL A O 1
ATOM 872 N N . GLN A 1 107 ? -12.871 -11.327 8.820 1.00 86.25 107 GLN A N 1
ATOM 873 C CA . GLN A 1 107 ? -13.821 -11.772 9.819 1.00 86.25 107 GLN A CA 1
ATOM 874 C C . GLN A 1 107 ? -13.055 -12.127 11.100 1.00 86.25 107 GLN A C 1
ATOM 876 O O . GLN A 1 107 ? -12.274 -13.079 11.124 1.00 86.25 107 GLN A O 1
ATOM 881 N N . ALA A 1 108 ? -13.249 -11.338 12.151 1.00 73.69 108 ALA A N 1
ATOM 882 C CA . ALA A 1 108 ? -12.719 -11.569 13.486 1.00 73.69 108 ALA A CA 1
ATOM 883 C C . ALA A 1 108 ? -13.514 -12.694 14.171 1.00 73.69 108 ALA A C 1
ATOM 885 O O . ALA A 1 108 ? -14.458 -12.452 14.919 1.00 73.69 108 ALA A O 1
ATOM 886 N N . THR A 1 109 ? -13.159 -13.942 13.876 1.00 69.81 109 THR A N 1
ATOM 887 C CA . THR A 1 109 ? -13.647 -15.107 14.627 1.00 69.81 109 THR A CA 1
ATOM 888 C C . THR A 1 109 ? -12.922 -15.209 15.970 1.00 69.81 109 THR A C 1
ATOM 890 O O . THR A 1 109 ? -11.695 -15.102 15.988 1.00 69.81 109 THR A O 1
ATOM 893 N N . ASP A 1 110 ? -13.681 -15.425 17.051 1.00 58.22 110 ASP A N 1
ATOM 894 C CA . ASP A 1 110 ? -13.168 -15.744 18.399 1.00 58.22 110 ASP A CA 1
ATOM 895 C C . ASP A 1 110 ? -12.244 -16.978 18.422 1.00 58.22 110 ASP A C 1
ATOM 897 O O . ASP A 1 110 ? -12.523 -17.956 17.682 1.00 58.22 110 ASP A O 1
#

Radius of gyration: 31.35 Å; chains: 1; bounding box: 87×41×65 Å

Organism: Abiotrophia defectiva (NCBI:tx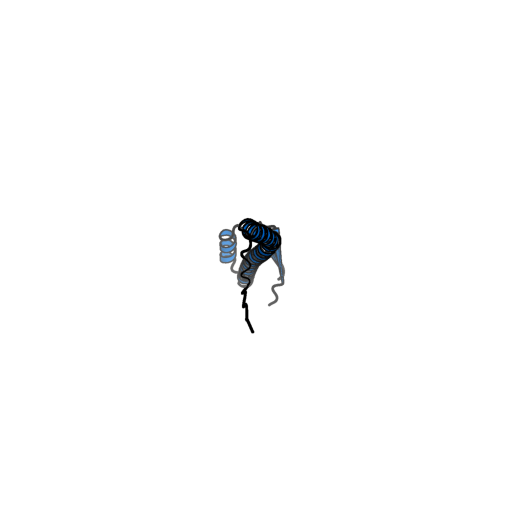id46125)